Protein AF-A0A6L9ZHP9-F1 (afdb_monomer)

Foldseek 3Di:
DDKAWQAFDDDPPDPDTDTDIDDLPPPDPVVSVLCVVLRVLQVVLLVCLQVVVLVSSLVSLVVSCVSVVPPPSSVVSNVVSVCCVVVPDPPPRRSHDDPPDD

pLDDT: mean 87.35, std 12.58, range [32.84, 98.31]

Sequence (102 aa):
YQIRFLDRAIVKGKNEPIAVYEILEGEPEQVRELKLTTQSEFELAIEYYRTQEFEKAKACFNQVLAVNPNDKTALLYVDRINQLMVQGVPQNWDGVWRFTQK

Secondary structure (DSSP, 8-state):
--EEEEEEEPPTT-SSPEEEEEE-TTS-HHHHHHHHHTHHHHHHHHHHHHTT-HHHHHHHHHHHHHH-TT-HHHHHHHHHHHHHHHH---TT--S-------

Mean predicted aligned error: 5.15 Å

Structure (mmCIF, N/CA/C/O backbone):
data_AF-A0A6L9ZHP9-F1
#
_entry.id   AF-A0A6L9ZHP9-F1
#
loop_
_atom_site.group_PDB
_atom_site.id
_atom_site.type_symbol
_atom_site.label_atom_id
_atom_site.label_alt_id
_atom_site.label_comp_id
_atom_site.label_asym_id
_atom_site.label_entity_id
_atom_site.label_seq_id
_atom_site.pdbx_PDB_ins_code
_atom_site.Cartn_x
_atom_site.Cartn_y
_atom_site.Cartn_z
_atom_site.occupancy
_atom_site.B_iso_or_equiv
_atom_site.auth_seq_id
_atom_site.auth_comp_id
_atom_site.auth_asym_id
_atom_site.auth_atom_id
_atom_site.pdbx_PDB_model_num
ATOM 1 N N . TYR A 1 1 ? -0.666 17.456 12.030 1.00 62.91 1 TYR A N 1
ATOM 2 C CA . TYR A 1 1 ? -1.391 16.752 10.960 1.00 62.91 1 TYR A CA 1
ATOM 3 C C . TYR A 1 1 ? -1.019 15.284 10.996 1.00 62.91 1 TYR A C 1
ATOM 5 O O . TYR A 1 1 ? 0.168 14.976 10.968 1.00 62.91 1 TYR A O 1
ATOM 13 N N . GLN A 1 2 ? -2.007 14.395 11.102 1.00 77.69 2 GLN A N 1
ATOM 14 C CA . GLN A 1 2 ? -1.800 12.953 10.937 1.00 77.69 2 GLN A CA 1
ATOM 15 C C . GLN A 1 2 ? -1.929 12.617 9.450 1.00 77.69 2 GLN A C 1
ATOM 17 O O . GLN A 1 2 ? -2.973 12.869 8.844 1.00 77.69 2 GLN A O 1
ATOM 22 N N . ILE A 1 3 ? -0.849 12.107 8.860 1.00 84.75 3 ILE A N 1
ATOM 23 C CA . ILE A 1 3 ? -0.754 11.786 7.434 1.00 84.75 3 ILE A CA 1
ATOM 24 C C . ILE A 1 3 ? -0.145 10.396 7.260 1.00 84.75 3 ILE A C 1
ATOM 26 O O . ILE A 1 3 ? 0.717 10.013 8.049 1.00 84.75 3 ILE A O 1
ATOM 30 N N . ARG A 1 4 ? -0.562 9.663 6.224 1.00 86.56 4 ARG A N 1
ATOM 31 C CA . ARG A 1 4 ? 0.039 8.374 5.842 1.00 86.56 4 ARG A CA 1
ATOM 32 C C . ARG A 1 4 ? 0.534 8.449 4.403 1.00 86.56 4 ARG A C 1
ATOM 34 O O . ARG A 1 4 ? -0.168 8.963 3.530 1.00 86.56 4 ARG A O 1
ATOM 41 N N . PHE A 1 5 ? 1.755 7.981 4.161 1.00 84.62 5 PHE A N 1
ATOM 42 C CA . PHE A 1 5 ? 2.296 7.868 2.808 1.00 84.62 5 PHE A CA 1
ATOM 43 C C . PHE A 1 5 ? 1.551 6.769 2.047 1.00 84.62 5 PHE A C 1
ATOM 45 O O . PHE A 1 5 ? 1.368 5.676 2.576 1.00 84.62 5 PHE A O 1
ATOM 52 N N . LEU A 1 6 ? 1.109 7.067 0.824 1.00 82.12 6 LEU A N 1
ATOM 53 C CA . LEU A 1 6 ? 0.346 6.122 0.012 1.00 82.12 6 LEU A CA 1
ATOM 54 C C . LEU A 1 6 ? 1.127 5.592 -1.179 1.00 82.12 6 LEU A C 1
ATOM 56 O O . LEU A 1 6 ? 1.128 4.389 -1.392 1.00 82.12 6 LEU A O 1
ATOM 60 N N . ASP A 1 7 ? 1.715 6.473 -1.988 1.00 76.31 7 ASP A N 1
ATOM 61 C CA . ASP A 1 7 ? 2.313 6.080 -3.266 1.00 76.31 7 ASP A CA 1
ATOM 62 C C . ASP A 1 7 ? 3.286 7.153 -3.769 1.00 76.31 7 ASP A C 1
ATOM 64 O O . ASP A 1 7 ? 3.328 8.284 -3.278 1.00 76.31 7 ASP A O 1
ATOM 68 N N . ARG A 1 8 ? 4.036 6.827 -4.816 1.00 79.25 8 ARG A N 1
ATOM 69 C CA . ARG A 1 8 ? 4.712 7.801 -5.671 1.00 79.25 8 ARG A CA 1
ATOM 70 C C . ARG A 1 8 ? 4.057 7.770 -7.042 1.00 79.25 8 ARG A C 1
ATOM 72 O O . ARG A 1 8 ? 4.048 6.737 -7.694 1.00 79.25 8 ARG A O 1
ATOM 79 N N . ALA A 1 9 ? 3.547 8.909 -7.499 1.00 71.50 9 ALA A N 1
ATOM 80 C CA . ALA A 1 9 ? 2.904 9.031 -8.803 1.00 71.50 9 ALA A CA 1
ATOM 81 C C . ALA A 1 9 ? 3.707 9.946 -9.732 1.00 71.50 9 ALA A C 1
ATOM 83 O O . ALA A 1 9 ? 4.241 10.975 -9.313 1.00 71.50 9 ALA A O 1
ATOM 84 N N . ILE A 1 10 ? 3.752 9.597 -11.018 1.00 70.62 10 ILE A N 1
ATOM 85 C CA . ILE A 1 10 ? 4.280 10.469 -12.071 1.00 70.62 10 ILE A CA 1
ATOM 86 C C . ILE A 1 10 ? 3.092 11.129 -12.766 1.00 70.62 10 ILE A C 1
ATOM 88 O O . ILE A 1 10 ? 2.234 10.452 -13.331 1.00 70.62 10 ILE A O 1
ATOM 92 N N . VAL A 1 11 ? 3.032 12.458 -12.715 1.00 66.94 11 VAL A N 1
ATOM 93 C CA . VAL A 1 11 ? 1.993 13.246 -13.388 1.00 66.94 11 VAL A CA 1
ATOM 94 C C . VAL A 1 11 ?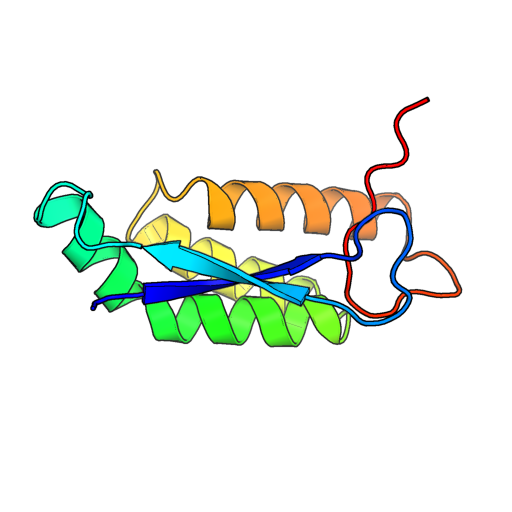 2.457 13.675 -14.776 1.00 66.94 11 VAL A C 1
ATOM 96 O O . VAL A 1 11 ? 3.647 13.873 -15.026 1.00 66.94 11 VAL A O 1
ATOM 99 N N . LYS A 1 12 ? 1.504 13.866 -15.692 1.00 54.94 12 LYS A N 1
ATOM 100 C CA . LYS A 1 12 ? 1.784 14.342 -17.050 1.00 54.94 12 LYS A CA 1
ATOM 101 C C . LYS A 1 12 ? 2.565 15.665 -17.001 1.00 54.94 12 LYS A C 1
ATOM 103 O O . LYS A 1 12 ? 2.079 16.646 -16.447 1.00 54.94 12 LYS A O 1
ATOM 108 N N . GLY A 1 13 ? 3.758 15.685 -17.598 1.00 63.12 13 GLY A N 1
ATOM 109 C CA . GLY A 1 13 ? 4.622 16.871 -17.680 1.00 63.12 13 GLY A CA 1
ATOM 110 C C . GLY A 1 13 ? 5.734 16.964 -16.628 1.00 63.12 13 GLY A C 1
ATOM 111 O O . GLY A 1 13 ? 6.486 17.934 -16.656 1.00 63.12 13 GLY A O 1
ATOM 112 N N . LYS A 1 14 ? 5.880 15.980 -15.727 1.00 62.88 14 LYS A N 1
ATOM 113 C CA . LYS A 1 14 ? 7.013 15.892 -14.790 1.00 62.88 14 LYS A CA 1
ATOM 114 C C . LYS A 1 14 ? 7.686 14.523 -14.877 1.00 62.88 14 LYS A C 1
ATOM 116 O O . LYS A 1 14 ? 6.998 13.512 -14.928 1.00 62.88 14 LYS A O 1
ATOM 121 N N . ASN A 1 15 ? 9.019 14.507 -14.865 1.00 64.56 15 ASN A N 1
ATOM 122 C CA . ASN A 1 15 ? 9.809 13.267 -14.846 1.00 64.56 15 ASN A CA 1
ATOM 123 C C . ASN A 1 15 ? 10.095 12.770 -13.421 1.00 64.56 15 ASN A C 1
ATOM 125 O O . ASN A 1 15 ? 10.432 11.605 -13.239 1.00 64.56 15 ASN A O 1
ATOM 129 N N . GLU A 1 16 ? 9.959 13.634 -12.413 1.00 71.75 16 GLU A N 1
ATOM 130 C CA . GLU A 1 16 ? 10.200 13.270 -11.017 1.00 71.75 16 GLU A CA 1
ATOM 131 C C . GLU A 1 16 ? 8.919 12.734 -10.353 1.00 71.75 16 GLU A C 1
ATOM 133 O O . GLU A 1 16 ? 7.863 13.371 -10.459 1.00 71.75 16 GLU A O 1
ATOM 138 N N . PRO A 1 17 ? 8.988 11.587 -9.651 1.00 71.44 17 PRO A N 1
ATOM 139 C CA . PRO A 1 17 ? 7.848 11.030 -8.935 1.00 71.44 17 PRO A CA 1
ATOM 140 C C . PRO A 1 17 ? 7.461 11.900 -7.733 1.00 71.44 17 PRO A C 1
ATOM 142 O O . PRO A 1 17 ? 8.292 12.215 -6.880 1.00 71.44 17 PRO A O 1
ATOM 145 N N . ILE A 1 18 ? 6.176 12.236 -7.630 1.00 78.12 18 ILE A N 1
ATOM 146 C CA . ILE A 1 18 ? 5.608 13.013 -6.526 1.00 78.12 18 ILE A CA 1
ATOM 147 C C . ILE A 1 18 ? 5.067 12.048 -5.473 1.00 78.12 18 ILE A C 1
ATOM 149 O O . ILE A 1 18 ? 4.333 11.116 -5.801 1.00 78.12 18 ILE A O 1
ATOM 153 N N . ALA A 1 19 ? 5.417 12.276 -4.208 1.00 83.88 19 ALA A N 1
ATOM 154 C CA . ALA A 1 19 ? 4.863 11.520 -3.093 1.00 83.88 19 ALA A CA 1
ATOM 155 C C . ALA A 1 19 ? 3.393 11.902 -2.853 1.00 83.88 19 ALA A C 1
ATOM 157 O O . ALA A 1 19 ? 3.056 13.081 -2.730 1.00 83.88 19 ALA A O 1
ATOM 158 N N . VAL A 1 20 ? 2.534 10.892 -2.781 1.00 83.38 20 VAL A N 1
ATOM 159 C CA . VAL A 1 20 ? 1.112 10.998 -2.470 1.00 83.38 20 VAL A CA 1
ATOM 160 C C . VAL A 1 20 ? 0.921 10.611 -1.011 1.00 83.38 20 VAL A C 1
ATOM 162 O O . VAL A 1 20 ? 1.382 9.556 -0.574 1.00 83.38 20 VAL A O 1
ATOM 165 N N . TYR A 1 21 ? 0.222 11.462 -0.271 1.00 87.19 21 TYR A N 1
ATOM 166 C CA . TYR A 1 21 ? -0.132 11.236 1.125 1.00 87.19 21 TYR A CA 1
ATOM 167 C C . TYR A 1 21 ? -1.643 11.339 1.281 1.00 87.19 21 TYR A C 1
ATOM 169 O O . TYR A 1 21 ? -2.283 12.146 0.604 1.00 87.19 21 TYR A O 1
ATOM 177 N N . GLU A 1 22 ? -2.206 10.568 2.203 1.00 86.19 22 GLU A N 1
ATOM 178 C CA . GLU A 1 22 ? -3.560 10.804 2.696 1.00 86.19 22 GLU A CA 1
ATOM 179 C C . GLU A 1 22 ? -3.539 11.602 3.997 1.00 86.19 22 GLU A C 1
ATOM 181 O O . GLU A 1 22 ? -2.665 11.421 4.847 1.00 86.19 22 GLU A O 1
ATOM 186 N N . ILE A 1 23 ? -4.526 12.486 4.145 1.00 87.94 23 ILE A N 1
ATOM 187 C CA . ILE A 1 23 ? -4.762 13.244 5.372 1.00 87.94 23 ILE A CA 1
ATOM 188 C C . ILE A 1 23 ? -5.764 12.464 6.216 1.00 87.94 23 ILE A C 1
ATOM 190 O O . ILE A 1 23 ? -6.912 12.293 5.814 1.00 87.94 23 ILE A O 1
ATOM 194 N N . LEU A 1 24 ? -5.340 12.007 7.391 1.00 87.50 24 LEU A N 1
ATOM 195 C CA . LEU A 1 24 ? -6.173 11.178 8.265 1.00 87.50 24 LEU A CA 1
ATOM 196 C C . LEU A 1 24 ? -7.083 11.998 9.184 1.00 87.50 24 LEU A C 1
ATOM 198 O O . LEU A 1 24 ? -7.996 11.466 9.801 1.00 87.50 24 LEU A O 1
ATOM 202 N N . GLU A 1 25 ? -6.836 13.298 9.306 1.00 86.00 25 GLU A N 1
ATOM 203 C CA . GLU A 1 25 ? -7.533 14.172 10.254 1.00 86.00 25 GLU A CA 1
ATOM 204 C C . GLU A 1 25 ? -9.021 14.373 9.918 1.00 86.00 25 GLU A C 1
ATOM 206 O O . GLU A 1 25 ? -9.815 14.643 10.814 1.00 86.00 25 GLU A O 1
ATOM 211 N N . GLY A 1 26 ? -9.400 14.186 8.648 1.00 85.50 26 GLY A N 1
ATOM 212 C CA . GLY A 1 26 ? -10.794 14.210 8.192 1.00 85.50 26 GLY A CA 1
ATOM 213 C C . GLY A 1 26 ? -11.516 12.860 8.264 1.00 85.50 26 GLY A C 1
ATOM 214 O O . GLY A 1 26 ? -12.693 12.793 7.918 1.00 85.50 26 GLY A O 1
ATOM 215 N N . GLU A 1 27 ? -10.834 11.790 8.676 1.00 89.12 27 GLU A N 1
ATOM 216 C CA . GLU A 1 27 ? -11.431 10.459 8.813 1.00 89.12 27 GLU A CA 1
ATOM 217 C C . GLU A 1 27 ? -12.136 10.312 10.171 1.00 89.12 27 GLU A C 1
ATOM 219 O O . GLU A 1 27 ? -11.713 10.923 11.160 1.00 89.12 27 GLU A O 1
ATOM 224 N N . PRO A 1 28 ? -13.173 9.457 10.271 1.00 93.25 28 PRO A N 1
ATOM 225 C CA . PRO A 1 28 ? -13.707 9.042 11.562 1.00 93.25 28 PRO A CA 1
ATOM 226 C C . PRO A 1 28 ? -12.591 8.498 12.459 1.00 93.25 28 PRO A C 1
ATOM 228 O O . PRO A 1 28 ? -11.722 7.762 11.991 1.00 93.25 28 PRO A O 1
ATOM 231 N N . GLU A 1 29 ? -12.635 8.814 13.754 1.00 92.50 29 GLU A N 1
ATOM 232 C CA . GLU A 1 29 ? -11.583 8.454 14.716 1.00 92.50 29 GLU A CA 1
ATOM 233 C C . GLU A 1 29 ? -11.208 6.967 14.663 1.00 92.50 29 GLU A C 1
ATOM 235 O O . GLU A 1 29 ? -10.033 6.635 14.556 1.00 92.50 29 GLU A O 1
ATOM 240 N N . GLN A 1 30 ? -12.205 6.085 14.601 1.00 92.06 30 GLN A N 1
ATOM 241 C CA . GLN A 1 30 ? -12.008 4.636 14.494 1.00 92.06 30 GLN A CA 1
ATOM 242 C C . GLN A 1 30 ? -11.233 4.237 13.226 1.00 92.06 30 GLN A C 1
ATOM 244 O O . GLN A 1 30 ? -10.352 3.385 13.271 1.00 92.06 30 GLN A O 1
ATOM 249 N N . VAL A 1 31 ? -11.526 4.864 12.082 1.00 91.38 31 VAL A N 1
ATOM 250 C CA . VAL A 1 31 ? -10.826 4.592 10.812 1.00 91.38 31 VAL A CA 1
ATOM 251 C C . VAL A 1 31 ? -9.389 5.097 10.882 1.00 91.38 31 VAL A C 1
ATOM 253 O O . VAL A 1 31 ? -8.460 4.429 10.428 1.00 91.38 31 VAL A O 1
ATOM 256 N N . ARG A 1 32 ? -9.203 6.277 11.469 1.00 93.06 32 ARG A N 1
ATOM 257 C CA . ARG A 1 32 ? -7.896 6.891 11.671 1.00 93.06 32 ARG A CA 1
ATOM 258 C C . ARG A 1 32 ? -7.005 6.042 12.570 1.00 93.06 32 ARG A C 1
ATOM 260 O O . ARG A 1 32 ? -5.858 5.807 12.210 1.00 93.06 32 ARG A O 1
ATOM 267 N N . GLU A 1 33 ? -7.528 5.547 13.687 1.00 93.56 33 GLU A N 1
ATOM 268 C CA . GLU A 1 33 ? -6.800 4.642 14.580 1.00 93.56 33 GLU A CA 1
ATOM 269 C C . GLU A 1 33 ? -6.370 3.369 13.854 1.00 93.56 33 GLU A C 1
ATOM 271 O O . GLU A 1 33 ? -5.189 3.038 13.874 1.00 93.56 33 GLU A O 1
ATOM 276 N N . LEU A 1 34 ? -7.272 2.723 13.107 1.00 94.88 34 LEU A N 1
ATOM 277 C CA . LEU A 1 34 ? -6.934 1.532 12.320 1.00 94.88 34 LEU A CA 1
ATOM 278 C C . LEU A 1 34 ? -5.805 1.790 11.308 1.00 94.88 34 LEU A C 1
ATOM 280 O O . LEU A 1 34 ? -4.906 0.960 11.150 1.00 94.88 34 LEU A O 1
ATOM 284 N N . LYS A 1 35 ? -5.821 2.947 10.633 1.00 93.00 35 LYS A N 1
ATOM 285 C CA . LYS A 1 35 ? -4.776 3.340 9.672 1.00 93.00 35 LYS A CA 1
ATOM 286 C C . LYS A 1 35 ? -3.440 3.655 10.351 1.00 93.00 35 LYS A C 1
ATOM 288 O O . LYS A 1 35 ?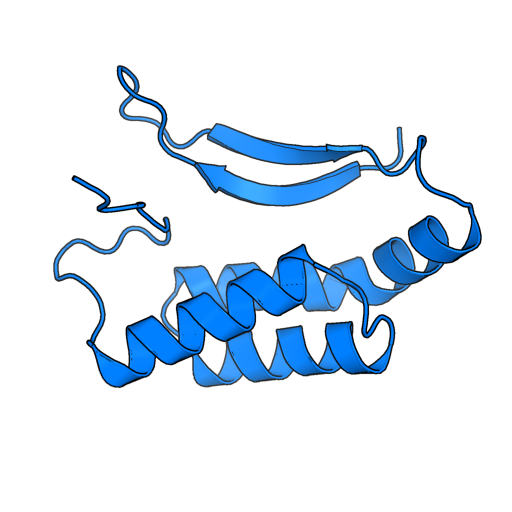 -2.399 3.370 9.767 1.00 93.00 35 LYS A O 1
ATOM 293 N N . LEU A 1 36 ? -3.461 4.210 11.565 1.00 92.25 36 LEU A N 1
ATOM 294 C CA . LEU A 1 36 ? -2.256 4.485 12.355 1.00 92.25 36 LEU A CA 1
ATOM 295 C C . LEU A 1 36 ? -1.654 3.193 12.917 1.00 92.25 36 LEU A C 1
ATOM 297 O O . LEU A 1 36 ? -0.448 2.993 12.830 1.00 92.25 36 LEU A O 1
ATOM 301 N N . THR A 1 37 ? -2.487 2.284 13.430 1.00 94.56 37 THR A N 1
ATOM 302 C CA . THR A 1 37 ? -2.051 0.975 13.938 1.00 94.56 37 THR A CA 1
ATOM 303 C C . THR A 1 37 ? -1.401 0.119 12.856 1.00 94.56 37 THR A C 1
ATOM 305 O O . THR A 1 37 ? -0.486 -0.635 13.152 1.00 94.56 37 THR A O 1
ATOM 308 N N . THR A 1 38 ? -1.852 0.241 11.607 1.00 95.94 38 THR A N 1
ATOM 309 C CA . THR A 1 38 ? -1.337 -0.544 10.473 1.00 95.94 38 THR A CA 1
ATOM 310 C C . THR A 1 38 ? -0.292 0.197 9.637 1.00 95.94 38 THR A C 1
ATOM 312 O O . THR A 1 38 ? 0.110 -0.288 8.579 1.00 95.94 38 THR A O 1
ATOM 315 N N . GLN A 1 39 ? 0.146 1.385 10.072 1.00 93.38 39 GLN A N 1
ATOM 316 C CA . GLN A 1 39 ? 1.007 2.257 9.273 1.00 93.38 39 GLN A CA 1
ATOM 317 C C . GLN A 1 39 ? 2.363 1.616 8.957 1.00 93.38 39 GLN A C 1
ATOM 319 O O . GLN A 1 39 ? 2.805 1.677 7.812 1.00 93.38 39 GLN A O 1
ATOM 324 N N . SER A 1 40 ? 3.012 0.991 9.941 1.00 93.56 40 SER A N 1
ATOM 325 C CA . SER A 1 40 ? 4.344 0.405 9.757 1.00 93.56 40 SER A CA 1
ATOM 326 C C . SER A 1 40 ? 4.329 -0.769 8.777 1.00 93.56 40 SER A C 1
ATOM 328 O O . SER A 1 40 ? 5.158 -0.823 7.868 1.00 93.56 40 SER A O 1
ATOM 330 N N . GLU A 1 41 ? 3.356 -1.675 8.895 1.00 96.88 41 GLU A N 1
ATOM 331 C CA . GLU A 1 41 ? 3.157 -2.776 7.949 1.00 96.88 41 GLU A CA 1
ATOM 332 C C . GLU A 1 41 ? 2.826 -2.262 6.548 1.00 96.88 41 GLU A C 1
ATOM 334 O O . GLU A 1 41 ? 3.319 -2.810 5.560 1.00 96.88 41 GLU A O 1
ATOM 339 N N . PHE A 1 42 ? 2.024 -1.198 6.451 1.00 96.31 42 PHE A N 1
ATOM 340 C CA . PHE A 1 42 ? 1.687 -0.576 5.176 1.00 96.31 42 PHE A CA 1
ATOM 341 C C . PHE A 1 42 ? 2.929 0.010 4.493 1.00 96.31 42 PHE A C 1
ATOM 343 O O . PHE A 1 42 ? 3.179 -0.274 3.324 1.00 96.31 42 PHE A O 1
ATOM 350 N N . GLU A 1 43 ? 3.745 0.783 5.212 1.00 93.88 43 GLU A N 1
ATOM 351 C CA . GLU A 1 43 ? 4.978 1.374 4.677 1.00 93.88 43 GLU A CA 1
ATOM 352 C C . GLU A 1 43 ? 5.977 0.297 4.230 1.00 93.88 43 GLU A C 1
ATOM 354 O O . GLU A 1 43 ? 6.547 0.391 3.141 1.00 93.88 43 GLU A O 1
ATOM 359 N N . LEU A 1 44 ? 6.124 -0.779 5.009 1.00 95.50 44 LEU A N 1
ATOM 360 C CA . LEU A 1 44 ? 6.962 -1.91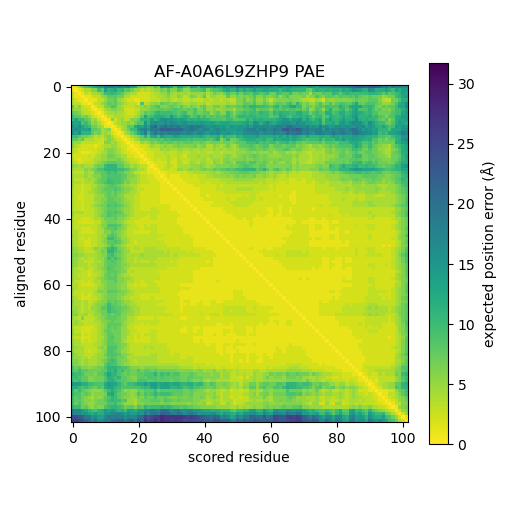9 4.636 1.00 95.50 44 LEU A CA 1
ATOM 361 C C . LEU A 1 44 ? 6.456 -2.620 3.364 1.00 95.50 44 LEU A C 1
ATOM 363 O O . LEU A 1 44 ? 7.251 -2.990 2.497 1.00 95.50 44 LEU A O 1
ATOM 367 N N . ALA A 1 45 ? 5.137 -2.775 3.225 1.00 96.88 45 ALA A N 1
ATOM 368 C CA . ALA A 1 45 ? 4.526 -3.359 2.037 1.00 96.88 45 ALA A CA 1
ATOM 369 C C . ALA A 1 45 ? 4.835 -2.541 0.771 1.00 96.88 45 ALA A C 1
ATOM 371 O O . ALA A 1 45 ? 5.102 -3.115 -0.288 1.00 96.88 45 ALA A O 1
ATOM 372 N N . ILE A 1 46 ? 4.849 -1.209 0.886 1.00 94.69 46 ILE A N 1
ATOM 373 C CA . ILE A 1 46 ? 5.200 -0.303 -0.212 1.00 94.69 46 ILE A CA 1
ATOM 374 C C . ILE A 1 46 ? 6.665 -0.460 -0.621 1.00 94.69 46 ILE A C 1
ATOM 376 O O . ILE A 1 46 ? 6.960 -0.506 -1.817 1.00 94.69 46 ILE A O 1
ATOM 380 N N . GLU A 1 47 ? 7.587 -0.578 0.333 1.00 93.50 47 GLU A N 1
ATOM 381 C CA . GLU A 1 47 ? 9.003 -0.771 0.010 1.00 93.50 47 GLU A CA 1
ATOM 382 C C . GLU A 1 47 ? 9.231 -2.095 -0.734 1.00 93.50 47 GLU A C 1
ATOM 384 O O . GLU A 1 47 ? 9.843 -2.088 -1.804 1.00 93.50 47 GLU A O 1
ATOM 389 N N . TYR A 1 48 ? 8.630 -3.198 -0.273 1.00 96.06 48 TYR A N 1
ATOM 390 C CA . TYR A 1 48 ? 8.682 -4.474 -0.998 1.00 96.06 48 TYR A CA 1
ATOM 391 C C . TYR A 1 48 ? 8.032 -4.407 -2.383 1.00 96.06 48 TYR A C 1
ATOM 393 O O . TYR A 1 48 ? 8.539 -4.987 -3.344 1.00 96.06 48 TYR A O 1
ATOM 401 N N . TYR A 1 49 ? 6.914 -3.691 -2.517 1.00 94.62 49 TYR A N 1
ATOM 402 C CA . TYR A 1 49 ? 6.256 -3.499 -3.808 1.00 94.62 49 TYR A CA 1
ATOM 403 C C . TYR A 1 49 ? 7.187 -2.799 -4.809 1.00 94.62 49 TYR A C 1
ATOM 405 O O . TYR A 1 49 ? 7.285 -3.196 -5.974 1.00 94.62 49 TYR A O 1
ATOM 413 N N . ARG A 1 50 ? 7.921 -1.780 -4.351 1.00 90.62 50 ARG A N 1
ATOM 414 C CA . ARG A 1 50 ? 8.855 -1.014 -5.184 1.00 90.62 50 ARG A CA 1
ATOM 415 C C . ARG A 1 50 ? 10.068 -1.842 -5.604 1.00 90.62 50 ARG A C 1
ATOM 417 O O . ARG A 1 50 ? 10.510 -1.701 -6.744 1.00 90.62 50 ARG A O 1
ATOM 424 N N . THR A 1 51 ? 10.565 -2.725 -4.738 1.00 91.94 51 THR A N 1
ATOM 425 C CA . THR A 1 51 ? 11.696 -3.626 -5.030 1.00 91.94 51 THR A CA 1
ATOM 426 C C . THR A 1 51 ? 11.295 -4.917 -5.750 1.00 91.94 51 THR A C 1
ATOM 428 O O . THR A 1 51 ? 12.147 -5.774 -5.971 1.00 91.94 51 THR A O 1
ATOM 431 N N . GLN A 1 52 ? 10.031 -5.042 -6.181 1.00 93.56 52 GLN A N 1
ATOM 432 C CA . GLN A 1 52 ? 9.473 -6.223 -6.862 1.00 93.56 52 GLN A CA 1
ATOM 433 C C . GLN A 1 52 ? 9.425 -7.489 -5.989 1.00 93.56 52 GLN A C 1
ATOM 435 O O . GLN A 1 52 ? 9.235 -8.599 -6.488 1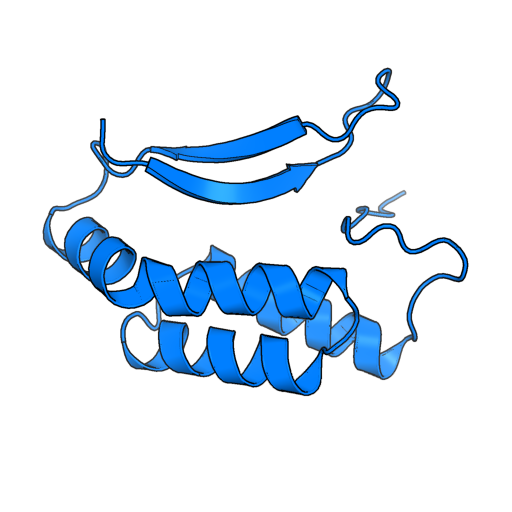.00 93.56 52 GLN A O 1
ATOM 440 N N . GLU A 1 53 ? 9.525 -7.345 -4.669 1.00 96.00 53 GLU A N 1
ATOM 441 C CA . GLU A 1 53 ? 9.363 -8.435 -3.706 1.00 96.00 53 GLU A CA 1
ATOM 442 C C . GLU A 1 53 ? 7.871 -8.689 -3.426 1.00 96.00 53 GLU A C 1
ATOM 444 O O . GLU A 1 53 ? 7.391 -8.601 -2.296 1.00 96.00 53 GLU A O 1
ATOM 449 N N . PHE A 1 54 ? 7.110 -8.987 -4.482 1.00 95.88 54 PHE A N 1
ATOM 450 C CA . PHE A 1 54 ? 5.645 -8.972 -4.465 1.00 95.88 54 PHE A CA 1
ATOM 451 C C . PHE A 1 54 ? 5.000 -9.924 -3.464 1.00 95.88 54 PHE A C 1
ATOM 453 O O . PHE A 1 54 ? 3.997 -9.564 -2.855 1.00 95.88 54 PHE A O 1
ATOM 460 N N . GLU A 1 55 ? 5.575 -11.107 -3.253 1.00 97.12 55 GLU A N 1
ATOM 461 C CA . GLU A 1 55 ? 5.070 -12.050 -2.249 1.00 97.12 55 GLU A CA 1
ATOM 462 C C . GLU A 1 55 ? 5.149 -11.451 -0.838 1.00 97.12 55 GLU A C 1
ATOM 464 O O . GLU A 1 55 ? 4.191 -11.525 -0.066 1.00 97.12 55 GLU A O 1
ATOM 469 N N . LYS A 1 56 ? 6.261 -10.773 -0.519 1.00 97.94 56 LYS A N 1
ATOM 470 C CA . LYS A 1 56 ? 6.432 -10.084 0.766 1.00 97.94 56 LYS A CA 1
ATOM 471 C C . LYS A 1 56 ? 5.507 -8.877 0.869 1.00 97.94 56 LYS A C 1
ATOM 473 O O . LYS A 1 56 ? 4.839 -8.715 1.886 1.00 97.94 56 LYS A O 1
ATOM 478 N N . ALA A 1 57 ? 5.410 -8.081 -0.197 1.00 97.69 57 ALA A N 1
ATOM 479 C CA . ALA A 1 57 ? 4.502 -6.939 -0.256 1.00 97.69 57 ALA A CA 1
ATOM 480 C C . ALA A 1 57 ? 3.050 -7.369 0.004 1.00 97.69 57 ALA A C 1
ATOM 482 O O . ALA A 1 57 ? 2.371 -6.808 0.862 1.00 97.69 57 ALA A O 1
ATOM 483 N N . LYS A 1 58 ? 2.589 -8.419 -0.683 1.00 98.00 58 LYS A N 1
ATOM 484 C CA . LYS A 1 58 ? 1.236 -8.965 -0.541 1.00 98.00 58 LYS A CA 1
ATOM 485 C C . LYS A 1 58 ? 0.987 -9.510 0.861 1.00 98.00 58 LYS A C 1
ATOM 487 O O . LYS A 1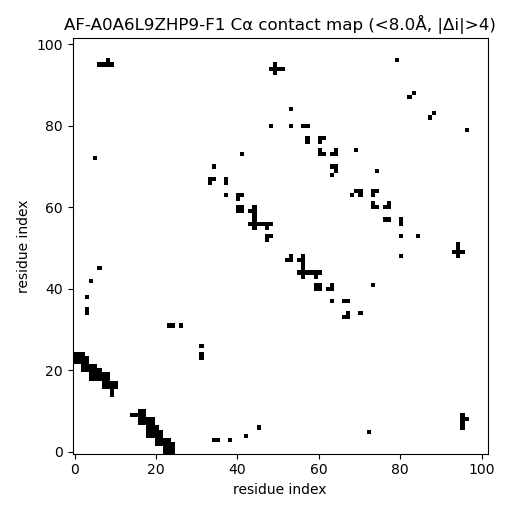 58 ? -0.089 -9.282 1.407 1.00 98.00 58 LYS A O 1
ATOM 492 N N . ALA A 1 59 ? 1.965 -10.189 1.463 1.00 98.31 59 ALA A N 1
ATOM 493 C CA . ALA A 1 59 ? 1.864 -10.652 2.844 1.00 98.31 59 ALA A CA 1
ATOM 494 C C . ALA A 1 59 ? 1.674 -9.484 3.828 1.00 98.31 59 ALA A C 1
ATOM 496 O O . ALA A 1 59 ? 0.768 -9.540 4.658 1.00 98.31 59 ALA A O 1
ATOM 497 N N . CYS A 1 60 ? 2.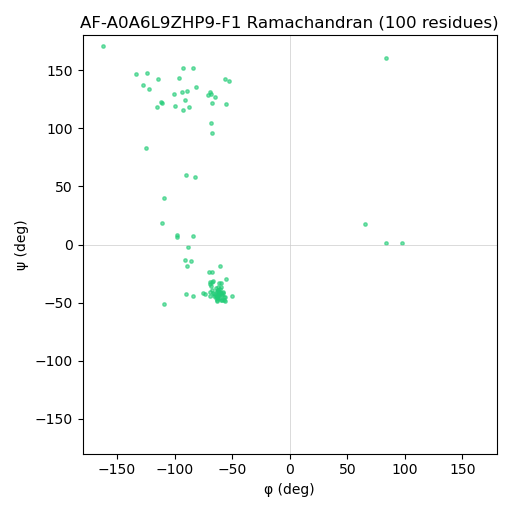455 -8.406 3.698 1.00 98.25 60 CYS A N 1
ATOM 498 C CA . CYS A 1 60 ? 2.308 -7.210 4.531 1.00 98.25 60 CYS A CA 1
ATOM 499 C C . CYS A 1 60 ? 0.957 -6.508 4.306 1.00 98.25 60 CYS A C 1
ATOM 501 O O . CYS A 1 60 ? 0.263 -6.201 5.273 1.00 98.25 60 CYS A O 1
ATOM 503 N N . PHE A 1 61 ? 0.508 -6.331 3.057 1.00 98.25 61 PHE A N 1
ATOM 504 C CA . PHE A 1 61 ? -0.821 -5.760 2.794 1.00 98.25 61 PHE A CA 1
ATOM 505 C C . PHE A 1 61 ? -1.955 -6.621 3.359 1.00 98.25 61 PHE A C 1
ATOM 507 O O . PHE A 1 61 ? -2.925 -6.083 3.886 1.00 98.25 61 PHE A O 1
ATOM 514 N N . ASN A 1 62 ? -1.836 -7.948 3.323 1.00 98.06 62 ASN A N 1
ATOM 515 C CA . ASN A 1 62 ? -2.826 -8.825 3.946 1.00 98.06 62 ASN A CA 1
ATOM 516 C C . ASN A 1 62 ? -2.848 -8.694 5.478 1.00 98.06 62 ASN A C 1
ATOM 518 O O . ASN A 1 62 ? -3.915 -8.832 6.069 1.00 98.06 62 ASN A O 1
ATOM 522 N N . GLN A 1 63 ? -1.717 -8.390 6.128 1.00 98.00 63 GLN A N 1
ATOM 523 C CA . GLN A 1 63 ? -1.692 -8.077 7.564 1.00 98.00 63 GLN A CA 1
ATOM 524 C C . GLN A 1 63 ? -2.419 -6.761 7.860 1.00 98.00 63 GLN A C 1
ATOM 526 O O . GLN A 1 63 ? -3.229 -6.711 8.784 1.00 98.00 63 GLN A O 1
ATOM 531 N N . VAL A 1 64 ? -2.216 -5.731 7.028 1.00 98.00 64 VAL A N 1
ATOM 532 C CA . VAL A 1 64 ? -2.990 -4.480 7.108 1.00 98.00 64 VAL A CA 1
ATOM 533 C C . VAL A 1 64 ? -4.486 -4.771 6.980 1.00 98.00 64 VAL A C 1
ATOM 535 O O . VAL A 1 64 ? -5.273 -4.318 7.806 1.00 98.00 64 VAL A O 1
ATOM 538 N N . LEU A 1 65 ? -4.883 -5.573 5.989 1.00 98.06 65 LEU A N 1
ATOM 539 C CA . LEU A 1 65 ? -6.285 -5.917 5.731 1.00 98.06 65 LEU A CA 1
ATOM 540 C C . LEU A 1 65 ? -6.902 -6.830 6.797 1.00 98.06 65 LEU A C 1
ATOM 542 O O . LEU A 1 65 ? -8.116 -6.814 6.974 1.00 98.06 65 LEU A O 1
ATOM 546 N N . ALA A 1 66 ? -6.099 -7.598 7.533 1.00 97.81 66 ALA A N 1
ATOM 547 C CA . ALA A 1 66 ? -6.589 -8.375 8.668 1.00 97.81 66 ALA A CA 1
ATOM 548 C C . ALA A 1 66 ? -7.042 -7.472 9.831 1.00 97.81 66 ALA A C 1
ATOM 550 O O . ALA A 1 66 ? -7.981 -7.822 10.543 1.00 97.81 66 ALA A O 1
ATOM 551 N N . VAL A 1 67 ? -6.402 -6.310 10.005 1.00 97.12 67 VAL A N 1
ATOM 552 C CA . VAL A 1 67 ? -6.752 -5.312 11.032 1.00 97.12 67 VAL A CA 1
ATOM 553 C C . VAL A 1 67 ? -7.781 -4.307 10.506 1.00 97.12 67 VAL A C 1
ATOM 555 O O . VAL A 1 67 ? -8.743 -3.984 11.197 1.00 97.12 67 VAL A O 1
ATOM 558 N N . ASN A 1 68 ? -7.610 -3.837 9.268 1.00 95.94 68 ASN A N 1
ATOM 559 C CA . ASN A 1 68 ? -8.511 -2.913 8.586 1.00 95.94 68 ASN A CA 1
ATOM 560 C C . ASN A 1 68 ? -8.972 -3.485 7.232 1.00 95.94 68 ASN A C 1
ATOM 562 O O . ASN A 1 68 ? -8.437 -3.10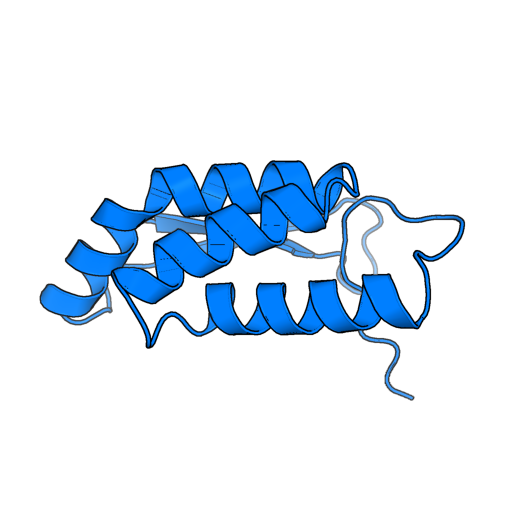2 6.187 1.00 95.94 68 ASN A O 1
ATOM 566 N N . PRO A 1 69 ? -10.002 -4.353 7.212 1.00 96.56 69 PRO A N 1
ATOM 567 C CA . PRO A 1 69 ? -10.494 -4.973 5.977 1.00 96.56 69 PRO A CA 1
ATOM 568 C C . PRO A 1 69 ? -11.001 -3.979 4.927 1.00 96.56 69 PRO A C 1
ATOM 570 O O . PRO A 1 69 ? -11.118 -4.316 3.752 1.00 96.56 69 PRO A O 1
ATOM 573 N N . ASN A 1 70 ? -11.310 -2.752 5.353 1.00 95.00 70 ASN A N 1
ATOM 574 C CA . ASN A 1 70 ? -11.837 -1.689 4.506 1.00 95.00 70 ASN A CA 1
ATOM 575 C C . ASN A 1 70 ? -10.752 -0.712 4.026 1.00 95.00 70 ASN A C 1
ATOM 577 O O . ASN A 1 70 ? -11.088 0.323 3.441 1.00 95.00 70 ASN A O 1
ATOM 581 N N . ASP A 1 71 ? -9.465 -1.000 4.259 1.00 95.44 71 ASP A N 1
ATOM 582 C CA . ASP A 1 71 ? -8.376 -0.176 3.738 1.00 95.44 71 ASP A CA 1
ATOM 583 C C . ASP A 1 71 ? -8.311 -0.282 2.209 1.00 95.44 71 ASP A C 1
ATOM 585 O O . ASP A 1 71 ? -7.728 -1.198 1.623 1.00 95.44 71 ASP A O 1
ATOM 589 N N . LYS A 1 72 ? -8.934 0.695 1.547 1.00 93.19 72 LYS A N 1
ATOM 590 C CA . LYS A 1 72 ? -9.029 0.756 0.086 1.00 93.19 72 LYS A CA 1
ATOM 591 C C . LYS A 1 72 ? -7.662 0.800 -0.586 1.00 93.19 72 LYS A C 1
ATOM 593 O O . LYS A 1 72 ? -7.520 0.261 -1.682 1.00 93.19 72 LYS A O 1
ATOM 598 N N . THR A 1 73 ? -6.670 1.430 0.040 1.00 93.38 73 THR A N 1
ATOM 599 C CA . THR A 1 73 ? -5.341 1.536 -0.559 1.00 93.38 73 THR A CA 1
ATOM 600 C C . THR A 1 73 ? -4.613 0.202 -0.464 1.00 93.38 73 THR A C 1
ATOM 602 O O . THR A 1 73 ? -4.041 -0.240 -1.457 1.00 93.38 73 THR A O 1
ATOM 605 N N . ALA A 1 74 ? -4.705 -0.498 0.670 1.00 96.31 74 ALA A N 1
ATOM 606 C CA . ALA A 1 74 ? -4.142 -1.842 0.791 1.00 96.31 74 ALA A CA 1
ATOM 607 C C . ALA A 1 74 ? -4.807 -2.828 -0.190 1.00 96.31 74 ALA A C 1
ATOM 609 O O . ALA A 1 74 ? -4.102 -3.555 -0.891 1.00 96.31 74 ALA A O 1
ATOM 610 N N . LEU A 1 75 ? -6.141 -2.792 -0.331 1.00 97.38 75 LEU A N 1
ATOM 611 C CA . LEU A 1 75 ? -6.868 -3.593 -1.330 1.00 97.38 75 LEU A CA 1
ATOM 612 C C . LEU A 1 75 ? -6.376 -3.320 -2.760 1.00 97.38 75 LEU A C 1
ATOM 614 O O . LEU A 1 75 ? -6.130 -4.257 -3.520 1.00 97.38 75 LEU A O 1
ATOM 618 N N . LEU A 1 76 ? -6.195 -2.044 -3.117 1.00 94.56 76 LEU A N 1
ATOM 619 C CA . LEU A 1 76 ? -5.689 -1.640 -4.430 1.00 94.56 76 LEU A CA 1
ATOM 620 C C . LEU A 1 76 ? -4.290 -2.206 -4.704 1.00 94.56 76 LEU A C 1
ATOM 622 O O . LEU A 1 76 ? -4.024 -2.676 -5.809 1.00 94.56 76 LEU A O 1
ATOM 626 N N . TYR A 1 77 ? -3.390 -2.178 -3.721 1.00 95.50 77 TYR A N 1
ATOM 627 C CA . TYR A 1 77 ? -2.051 -2.735 -3.897 1.00 95.50 77 TYR A CA 1
ATOM 628 C C . TYR A 1 77 ? -2.053 -4.255 -4.048 1.00 95.50 77 TYR A C 1
ATOM 630 O O . TYR A 1 77 ? -1.320 -4.764 -4.893 1.00 95.50 77 TYR A O 1
ATOM 638 N N . VAL A 1 78 ? -2.886 -4.980 -3.295 1.00 97.44 78 VAL A N 1
ATOM 639 C CA . VAL A 1 78 ? -3.039 -6.434 -3.473 1.00 97.44 78 VAL A CA 1
ATOM 640 C C . VAL A 1 78 ? -3.492 -6.759 -4.898 1.00 97.44 78 VAL A C 1
ATOM 642 O O . VAL A 1 78 ? -2.936 -7.666 -5.519 1.00 97.44 78 VAL A O 1
ATOM 645 N N . ASP A 1 79 ? -4.448 -6.004 -5.444 1.00 96.00 79 ASP A N 1
ATOM 646 C CA . ASP A 1 79 ? -4.899 -6.173 -6.829 1.00 96.00 79 ASP A CA 1
ATOM 647 C C . ASP A 1 79 ? -3.776 -5.897 -7.846 1.00 96.00 79 ASP A C 1
ATOM 649 O O . ASP A 1 79 ? -3.490 -6.738 -8.699 1.00 96.00 79 ASP A O 1
ATOM 653 N N . ARG A 1 80 ? -3.051 -4.779 -7.699 1.00 94.12 80 ARG A N 1
ATOM 654 C CA . ARG A 1 80 ? -1.882 -4.454 -8.543 1.00 94.12 80 ARG A CA 1
ATOM 655 C C . ARG A 1 80 ? -0.823 -5.552 -8.505 1.00 94.12 80 ARG A C 1
ATOM 657 O O . ARG A 1 80 ? -0.312 -5.949 -9.549 1.00 94.12 80 ARG A O 1
ATOM 664 N N . ILE A 1 81 ? -0.503 -6.057 -7.314 1.00 95.81 81 ILE A N 1
ATOM 665 C CA . ILE A 1 81 ? 0.460 -7.146 -7.130 1.00 95.81 81 ILE A CA 1
ATOM 666 C C . ILE A 1 81 ? -0.001 -8.398 -7.875 1.00 95.81 81 ILE A C 1
ATOM 668 O O . ILE A 1 81 ? 0.781 -8.976 -8.628 1.00 95.81 81 ILE A O 1
ATOM 672 N N . ASN A 1 82 ? -1.266 -8.796 -7.718 1.00 95.56 82 ASN A N 1
ATOM 673 C CA . ASN A 1 82 ? -1.806 -9.953 -8.429 1.00 95.56 82 ASN A CA 1
ATOM 674 C C . ASN A 1 82 ? -1.676 -9.785 -9.950 1.00 95.56 82 ASN A C 1
ATOM 676 O O . ASN A 1 82 ? -1.278 -10.725 -10.636 1.00 95.56 82 ASN A O 1
ATOM 680 N N . GLN A 1 83 ? -1.953 -8.589 -10.477 1.00 94.06 83 GLN A N 1
ATOM 681 C CA . GLN A 1 83 ? -1.787 -8.299 -11.902 1.00 94.06 83 GLN A CA 1
ATOM 682 C C . GLN A 1 83 ? -0.321 -8.401 -12.347 1.00 94.06 83 GLN A C 1
ATOM 684 O O . GLN A 1 83 ? -0.049 -9.059 -13.348 1.00 94.06 83 GLN A O 1
ATOM 689 N N . LEU A 1 84 ? 0.627 -7.829 -11.595 1.00 93.12 84 LEU A N 1
ATOM 690 C CA . LEU A 1 84 ? 2.066 -7.893 -11.905 1.00 93.12 84 LEU A CA 1
ATOM 691 C C . LEU A 1 84 ? 2.616 -9.318 -11.845 1.00 93.12 84 LEU A C 1
ATOM 693 O O . LEU A 1 84 ? 3.448 -9.691 -12.666 1.00 93.12 84 LEU A O 1
ATOM 697 N N . MET A 1 85 ? 2.142 -10.131 -10.904 1.00 92.50 85 MET A N 1
ATOM 698 C CA . MET A 1 85 ? 2.556 -11.530 -10.792 1.00 92.50 85 MET A CA 1
ATOM 699 C C . MET A 1 85 ? 2.044 -12.388 -11.955 1.00 92.50 85 MET A C 1
ATOM 701 O O . MET A 1 85 ? 2.722 -13.330 -12.356 1.00 92.50 85 MET A O 1
ATOM 705 N N . VAL A 1 86 ? 0.868 -12.069 -12.506 1.00 93.62 86 VAL A N 1
ATOM 706 C CA . VAL A 1 86 ? 0.277 -12.801 -13.639 1.00 93.62 86 VAL A CA 1
ATOM 707 C C . VAL A 1 86 ? 0.819 -12.310 -14.983 1.00 93.62 86 VAL A C 1
ATOM 709 O O . VAL A 1 86 ? 1.129 -13.118 -15.853 1.00 93.62 86 VAL A O 1
ATOM 712 N N . GLN A 1 87 ? 0.913 -10.994 -15.175 1.00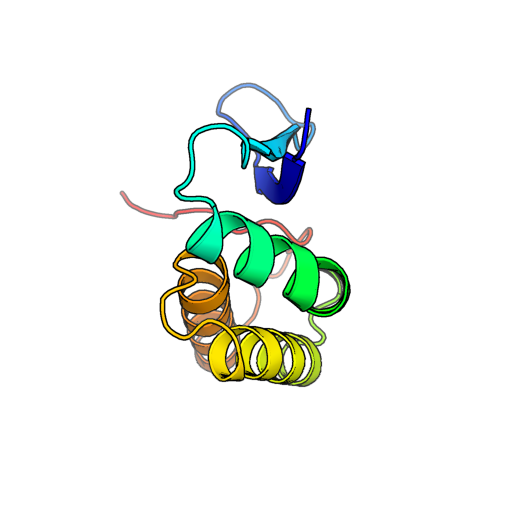 90.94 87 GLN A N 1
ATOM 713 C CA . GLN A 1 87 ? 1.287 -10.373 -16.453 1.00 90.94 87 GLN A CA 1
ATOM 714 C C . GLN A 1 87 ? 2.798 -10.146 -16.589 1.00 90.94 87 GLN A C 1
ATOM 716 O O . GLN A 1 87 ? 3.287 -9.891 -17.689 1.00 90.94 87 GLN A O 1
ATOM 721 N N . GLY A 1 88 ? 3.535 -10.262 -15.485 1.00 88.44 88 GLY A N 1
ATOM 722 C CA . GLY A 1 88 ? 4.938 -9.893 -15.397 1.00 88.44 88 GLY A CA 1
ATOM 723 C C . GLY A 1 88 ? 5.131 -8.399 -15.138 1.00 88.44 88 GLY A C 1
ATOM 724 O O . GLY A 1 88 ? 4.258 -7.559 -15.371 1.00 88.44 88 GLY A O 1
ATOM 725 N N . VAL A 1 89 ? 6.319 -8.064 -14.646 1.00 88.62 89 VAL A N 1
ATOM 726 C CA . VAL A 1 89 ? 6.725 -6.678 -14.411 1.00 88.62 89 VAL A CA 1
ATOM 727 C C . VAL A 1 89 ? 7.203 -6.052 -15.724 1.00 88.62 89 VAL A C 1
ATOM 729 O O . VAL A 1 89 ? 7.980 -6.684 -16.445 1.00 88.62 89 VAL A O 1
ATOM 732 N N . PRO A 1 90 ? 6.805 -4.809 -16.054 1.00 87.12 90 PRO A N 1
ATOM 733 C CA . PRO A 1 90 ? 7.359 -4.098 -17.201 1.00 87.12 90 PRO A CA 1
ATOM 734 C C . PRO A 1 90 ? 8.888 -3.982 -17.121 1.00 87.12 90 PRO A C 1
ATOM 736 O O . PRO A 1 90 ? 9.438 -3.712 -16.057 1.00 87.12 90 PRO A O 1
ATOM 739 N N . GLN A 1 91 ? 9.578 -4.092 -18.259 1.00 81.88 91 GLN 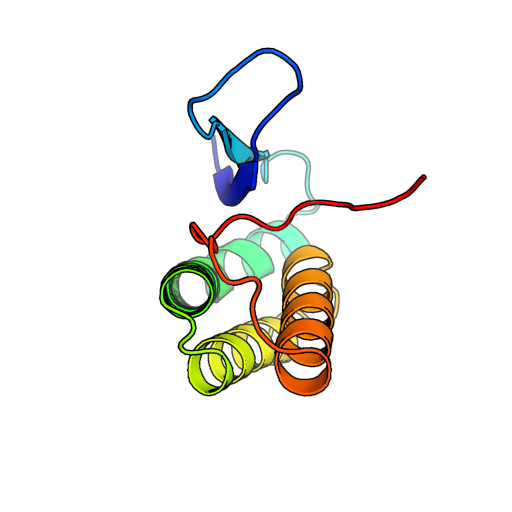A N 1
ATOM 740 C CA . GLN A 1 91 ? 11.050 -4.083 -18.321 1.00 81.88 91 GLN A CA 1
ATOM 741 C C . GLN A 1 91 ? 11.700 -2.843 -17.670 1.00 81.88 91 GLN A C 1
ATOM 743 O O . GLN A 1 91 ? 12.801 -2.937 -17.141 1.00 81.88 91 GLN A O 1
ATOM 748 N N . ASN A 1 92 ? 11.007 -1.699 -17.670 1.00 82.75 92 ASN A N 1
ATOM 749 C CA . ASN A 1 92 ? 11.477 -0.433 -17.094 1.00 82.75 92 ASN A CA 1
ATOM 750 C C . ASN A 1 92 ? 10.711 -0.058 -15.816 1.00 82.75 92 ASN A C 1
ATOM 752 O O . ASN A 1 92 ? 10.315 1.094 -15.636 1.00 82.75 92 ASN A O 1
ATOM 756 N N . TRP A 1 93 ? 10.427 -1.040 -14.963 1.00 84.38 93 TRP A N 1
ATOM 757 C CA . TRP A 1 93 ? 9.748 -0.797 -13.698 1.00 84.38 93 TRP A CA 1
ATOM 758 C C . TRP A 1 93 ? 10.617 0.001 -12.730 1.00 84.38 93 TRP A C 1
ATOM 760 O O . TRP A 1 93 ? 11.699 -0.421 -12.336 1.00 84.38 93 TRP A O 1
ATOM 770 N N . ASP A 1 94 ? 10.101 1.147 -12.311 1.00 82.94 94 ASP A N 1
ATOM 771 C CA . ASP A 1 94 ? 10.727 2.076 -11.368 1.00 82.94 94 ASP A CA 1
ATOM 772 C C . ASP A 1 94 ? 9.985 2.122 -10.021 1.00 82.94 94 ASP A C 1
ATOM 774 O O . ASP A 1 94 ? 10.120 3.073 -9.249 1.00 82.94 94 ASP A O 1
ATOM 778 N N . GLY A 1 95 ? 9.172 1.100 -9.736 1.00 83.31 95 GLY A N 1
ATOM 779 C CA . GLY A 1 95 ? 8.355 1.035 -8.526 1.00 83.31 95 GLY A CA 1
ATOM 780 C C . GLY A 1 95 ? 7.023 1.782 -8.616 1.00 83.31 95 GLY A C 1
ATOM 781 O O . GLY A 1 95 ? 6.292 1.789 -7.628 1.00 83.31 95 GLY A O 1
ATOM 782 N N . VAL A 1 96 ? 6.692 2.404 -9.756 1.00 81.69 96 VAL A N 1
ATOM 783 C CA . VAL A 1 96 ? 5.488 3.236 -9.907 1.00 81.69 96 VAL A CA 1
ATOM 784 C C . VAL A 1 96 ? 4.454 2.585 -10.820 1.00 81.69 96 VAL A C 1
ATOM 786 O O . VAL A 1 96 ? 4.690 2.368 -12.014 1.00 81.69 96 VAL A O 1
ATOM 789 N N . TRP A 1 97 ? 3.252 2.364 -10.276 1.00 83.31 97 TRP A N 1
ATOM 790 C CA . TRP A 1 97 ? 2.108 1.906 -11.063 1.00 83.31 97 TRP A CA 1
ATOM 791 C C . TRP A 1 97 ? 1.698 2.965 -12.087 1.00 83.31 97 TRP A C 1
ATOM 793 O O . TRP A 1 97 ? 1.433 4.117 -11.742 1.00 83.31 97 TRP A O 1
ATOM 803 N N . ARG A 1 98 ? 1.599 2.567 -13.356 1.00 78.50 98 ARG A N 1
ATOM 804 C CA . ARG A 1 98 ? 1.133 3.433 -14.443 1.00 78.50 98 ARG A CA 1
ATOM 805 C C . ARG A 1 98 ? -0.172 2.887 -14.987 1.00 78.50 98 ARG A C 1
ATOM 807 O O . ARG A 1 98 ? -0.202 1.783 -15.520 1.00 78.50 98 ARG A O 1
ATOM 814 N N . PHE A 1 99 ? -1.239 3.677 -14.888 1.00 62.22 99 PHE A N 1
ATOM 815 C CA . PHE A 1 99 ? -2.492 3.368 -15.568 1.00 62.22 99 PHE A CA 1
ATOM 816 C C . PHE A 1 99 ? -2.289 3.503 -17.078 1.00 62.22 99 PHE A C 1
ATOM 818 O O . PHE A 1 99 ? -2.221 4.605 -17.614 1.00 62.22 99 PHE A O 1
ATOM 825 N N . THR A 1 100 ? -2.197 2.373 -17.768 1.00 55.56 100 THR A N 1
ATOM 826 C CA . THR A 1 100 ? -2.260 2.291 -19.228 1.00 55.56 100 THR A CA 1
ATOM 827 C C . THR A 1 100 ? -3.710 2.097 -19.664 1.00 55.56 100 THR A C 1
ATOM 829 O O . THR A 1 100 ? -4.056 1.098 -20.286 1.00 55.56 100 THR A O 1
ATOM 832 N N . GLN A 1 101 ? -4.594 3.040 -19.331 1.00 40.88 101 GLN A N 1
ATOM 833 C CA . GLN A 1 101 ? -5.883 3.113 -20.021 1.00 40.88 101 GLN A CA 1
ATOM 834 C C . GLN A 1 101 ? -5.751 4.040 -21.231 1.00 40.88 101 GLN A C 1
ATOM 836 O O . GLN A 1 101 ? -5.280 5.172 -21.110 1.00 40.88 101 GLN A O 1
ATOM 841 N N . LYS A 1 102 ? -6.103 3.489 -22.397 1.00 32.84 102 LYS A N 1
ATOM 842 C CA . LYS A 1 102 ? -6.419 4.234 -23.618 1.00 32.84 102 LYS A CA 1
ATOM 843 C C . LYS A 1 102 ? -7.709 5.021 -23.438 1.00 32.84 102 LYS A C 1
ATOM 845 O O . LYS A 1 102 ? -8.603 4.490 -22.745 1.00 32.84 102 LYS A O 1
#

Solvent-accessible surface area (backbone atoms only — not comparable to full-atom values): 6029 Å² total; per-residue (Å²): 136,55,67,49,82,72,49,53,45,71,54,94,94,49,91,67,68,43,80,40,67,47,72,39,76,84,45,59,66,72,60,34,48,47,51,60,75,31,38,67,44,43,53,52,16,51,54,26,46,42,73,67,39,43,72,60,12,43,53,28,29,49,54,32,35,70,77,32,74,79,43,62,66,47,53,50,50,46,52,51,45,54,49,36,72,73,74,49,75,63,97,83,70,82,52,54,88,72,86,84,75,131

Radius of gyration: 14.07 Å; Cα contacts (8 Å, |Δi|>4): 115; chains: 1; bounding box: 25×30×38 Å

Nearest PDB structures (foldseek):
  5lyp-assembly1_A  TM=8.526E-01  e=3.854E+00  Saccharomyces cerevisiae
  6yxy-assembly1_BE  TM=7.252E-01  e=2.388E+00  Trypanosoma brucei brucei
  7bqs-assembly1_A  TM=5.538E-01  e=8.137E-01  synthetic construct
  6yxx-assembly1_BE  TM=6.895E-01  e=3.034E+00  Trypanosoma brucei brucei
  7qij-assembly2_OC  TM=8.594E-01  e=6.602E+00  Yersinia enterocolitica